Protein AF-A0A8K0EUA9-F1 (afdb_monomer)

Sequence (71 aa):
MSGSWGIGCLASDVTKARQELEKLKKDTGYLEPDRGNLDDPNIEWKYGKPDYTMVNLEYMKITTDSAQVVQ

Organism: Branchiostoma lanceolatum (NCBI:txid7740)

Structure (mmCIF, N/CA/C/O backbone):
data_AF-A0A8K0EUA9-F1
#
_entry.id   AF-A0A8K0EUA9-F1
#
loop_
_atom_site.group_PDB
_atom_site.id
_atom_site.type_symbol
_atom_site.label_atom_id
_atom_site.label_alt_id
_atom_site.label_comp_id
_atom_site.label_asym_id
_atom_site.label_entity_id
_atom_site.label_seq_id
_atom_site.pdbx_PDB_ins_code
_atom_site.Cartn_x
_atom_site.Cartn_y
_atom_site.Cartn_z
_atom_site.occupancy
_atom_site.B_iso_or_equiv
_atom_site.auth_seq_id
_atom_site.auth_comp_id
_atom_site.auth_asym_id
_atom_site.auth_atom_id
_atom_site.pdbx_PDB_model_num
ATOM 1 N N . MET A 1 1 ? 28.108 25.839 6.583 1.00 38.84 1 MET A N 1
ATOM 2 C CA . MET A 1 1 ? 26.654 25.640 6.407 1.00 38.84 1 MET A CA 1
ATOM 3 C C . MET A 1 1 ? 26.455 24.295 5.728 1.00 38.84 1 MET A C 1
ATOM 5 O O . MET A 1 1 ? 26.526 24.204 4.512 1.00 38.84 1 MET A O 1
ATOM 9 N N . SER A 1 2 ? 26.354 23.227 6.515 1.00 43.03 2 SER A N 1
ATOM 10 C CA . SER A 1 2 ? 26.117 21.867 6.031 1.00 43.03 2 SER A CA 1
ATOM 11 C C . SER A 1 2 ? 24.637 21.724 5.685 1.00 43.03 2 SER A C 1
ATOM 13 O O . SER A 1 2 ? 23.794 21.569 6.564 1.00 43.03 2 SER A O 1
ATOM 15 N N . GLY A 1 3 ? 24.314 21.828 4.396 1.00 42.66 3 GLY A N 1
ATOM 16 C CA . GLY A 1 3 ? 22.995 21.473 3.887 1.00 42.66 3 GLY A CA 1
ATOM 17 C C . GLY A 1 3 ? 22.811 19.963 3.983 1.00 42.66 3 GLY A C 1
ATOM 18 O O . GLY A 1 3 ? 23.270 19.230 3.113 1.00 42.66 3 GLY A O 1
ATOM 19 N N . SER A 1 4 ? 22.180 19.505 5.063 1.00 48.84 4 SER A N 1
ATOM 20 C CA . SER A 1 4 ? 21.667 18.142 5.176 1.00 48.84 4 SER A CA 1
ATOM 21 C C . SER A 1 4 ? 20.417 18.043 4.303 1.00 48.84 4 SER A C 1
ATOM 23 O O . SER A 1 4 ? 19.324 18.433 4.712 1.00 48.84 4 SER A O 1
ATOM 25 N N . TRP A 1 5 ? 20.590 17.594 3.062 1.00 46.09 5 TRP A N 1
ATOM 26 C CA . TRP A 1 5 ? 19.478 17.2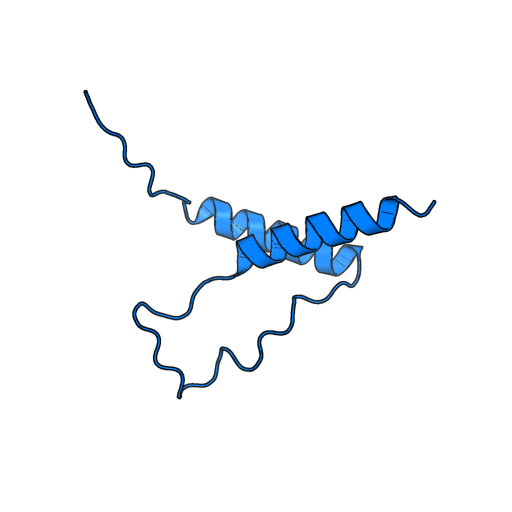12 2.199 1.00 46.09 5 TRP A CA 1
ATOM 27 C C . TRP A 1 5 ? 18.941 15.885 2.731 1.00 46.09 5 TRP A C 1
ATOM 29 O O . TRP A 1 5 ? 19.483 14.821 2.442 1.00 46.09 5 TRP A O 1
ATOM 39 N N . GLY A 1 6 ? 17.927 15.967 3.592 1.00 46.44 6 GLY A N 1
ATOM 40 C CA . GLY A 1 6 ? 17.244 14.816 4.172 1.00 46.44 6 GLY A CA 1
ATOM 41 C C . GLY A 1 6 ? 16.504 14.014 3.105 1.00 46.44 6 GLY A C 1
ATOM 42 O O . GLY A 1 6 ? 15.301 14.164 2.937 1.00 46.44 6 GLY A O 1
ATOM 43 N N . ILE A 1 7 ? 17.225 13.156 2.386 1.00 51.66 7 ILE A N 1
ATOM 44 C CA . ILE A 1 7 ? 16.662 12.078 1.574 1.00 51.66 7 ILE A CA 1
ATOM 45 C C . ILE A 1 7 ? 16.949 10.795 2.343 1.00 51.66 7 ILE A C 1
ATOM 47 O O . ILE A 1 7 ? 17.988 10.162 2.187 1.00 51.66 7 ILE A O 1
ATOM 51 N N . GLY A 1 8 ? 16.051 10.468 3.261 1.00 48.97 8 GLY A N 1
ATOM 52 C CA . GLY A 1 8 ? 16.22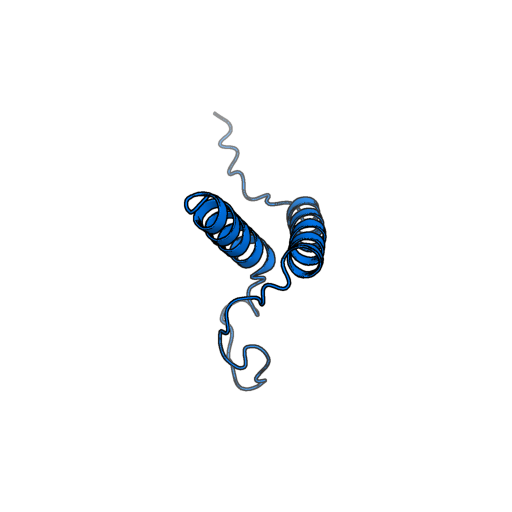4 9.338 4.158 1.00 48.97 8 GLY A CA 1
ATOM 53 C C . GLY A 1 8 ? 14.919 8.966 4.833 1.00 48.97 8 GLY A C 1
ATOM 54 O O . GLY A 1 8 ? 14.876 8.874 6.051 1.00 48.97 8 GLY A O 1
ATOM 55 N N . CYS A 1 9 ? 13.854 8.758 4.052 1.00 53.62 9 CYS A N 1
ATOM 56 C CA . CYS A 1 9 ? 12.785 7.861 4.489 1.00 53.62 9 CYS A CA 1
ATOM 57 C C . CYS A 1 9 ? 13.419 6.464 4.507 1.00 53.62 9 CYS A C 1
ATOM 59 O O . CYS A 1 9 ? 13.517 5.784 3.485 1.00 53.62 9 CYS A O 1
ATOM 61 N N . LEU A 1 10 ? 14.033 6.133 5.640 1.00 60.72 10 LEU A N 1
ATOM 62 C CA . LEU A 1 10 ? 14.802 4.916 5.848 1.00 60.72 10 LEU A CA 1
ATOM 63 C C . LEU A 1 10 ? 13.846 3.733 5.696 1.00 60.72 10 LEU A C 1
ATOM 65 O O . LEU A 1 10 ? 12.696 3.808 6.116 1.00 60.72 10 LEU A O 1
ATOM 69 N N . ALA A 1 11 ? 14.298 2.618 5.129 1.00 67.25 11 ALA A N 1
ATOM 70 C CA . ALA A 1 11 ? 13.483 1.410 4.942 1.00 67.25 11 ALA A CA 1
ATOM 71 C C . ALA A 1 11 ? 12.715 0.951 6.213 1.00 67.25 11 ALA A C 1
ATOM 73 O O . ALA A 1 11 ? 11.704 0.249 6.120 1.00 67.25 11 ALA A O 1
ATOM 74 N N . SER A 1 12 ? 13.160 1.385 7.400 1.00 77.81 12 SER A N 1
ATOM 75 C CA . SER A 1 12 ? 12.454 1.238 8.675 1.00 77.81 12 SER A CA 1
ATOM 76 C C . SER A 1 12 ? 11.058 1.859 8.685 1.00 77.81 12 SER A C 1
ATOM 78 O O . SER A 1 12 ? 10.142 1.268 9.253 1.00 77.81 12 SER A O 1
ATOM 80 N N . ASP A 1 13 ? 10.879 3.022 8.067 1.00 82.81 13 ASP A N 1
ATOM 81 C CA . ASP A 1 13 ? 9.621 3.770 8.095 1.00 82.81 13 ASP A CA 1
ATOM 82 C C . ASP A 1 13 ? 8.592 3.112 7.181 1.00 82.81 13 ASP A C 1
ATOM 84 O O . ASP A 1 13 ? 7.448 2.915 7.581 1.00 82.81 13 ASP A O 1
ATOM 88 N N . VAL A 1 14 ? 9.028 2.631 6.013 1.00 86.19 14 VAL A N 1
ATOM 89 C CA . VAL A 1 14 ? 8.190 1.826 5.111 1.00 86.19 14 VAL A CA 1
ATOM 90 C C . VAL A 1 14 ? 7.778 0.509 5.774 1.00 86.19 14 VAL A C 1
ATOM 92 O O . VAL A 1 14 ? 6.623 0.098 5.678 1.00 86.19 14 V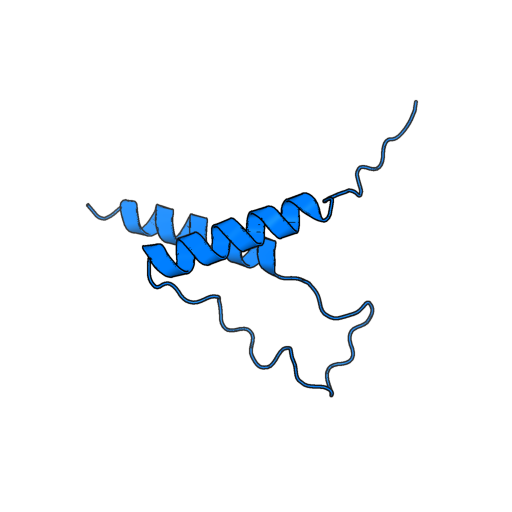AL A O 1
ATOM 95 N N . THR A 1 15 ? 8.691 -0.140 6.504 1.00 89.88 15 THR A N 1
ATOM 96 C CA . THR A 1 15 ? 8.387 -1.387 7.228 1.00 89.88 15 THR A CA 1
ATOM 97 C C . THR A 1 15 ? 7.338 -1.163 8.316 1.00 89.88 15 THR A C 1
ATOM 99 O O . THR A 1 15 ? 6.374 -1.925 8.407 1.00 89.88 15 THR A O 1
ATOM 102 N N . LYS A 1 16 ? 7.485 -0.099 9.116 1.00 92.00 16 LYS A N 1
ATOM 103 C CA . LYS A 1 16 ? 6.490 0.284 10.129 1.00 92.00 16 LYS A CA 1
ATOM 104 C C . LYS A 1 16 ? 5.153 0.634 9.485 1.00 92.00 16 LYS A C 1
ATOM 106 O O . LYS A 1 16 ? 4.122 0.145 9.937 1.00 92.00 16 LYS A O 1
ATOM 111 N N . ALA A 1 17 ? 5.176 1.408 8.400 1.00 91.50 17 ALA A N 1
ATOM 112 C CA . ALA A 1 17 ? 3.970 1.782 7.678 1.00 91.50 17 ALA A CA 1
ATOM 113 C C . ALA A 1 17 ? 3.224 0.550 7.148 1.00 91.50 17 ALA A C 1
ATOM 115 O O . ALA A 1 17 ? 2.003 0.485 7.234 1.00 91.50 17 ALA A O 1
ATOM 116 N N . ARG A 1 18 ? 3.953 -0.471 6.678 1.00 93.38 18 ARG A N 1
ATOM 117 C CA . ARG A 1 18 ? 3.363 -1.741 6.240 1.00 93.38 18 ARG A CA 1
ATOM 118 C C . ARG A 1 18 ? 2.702 -2.497 7.388 1.00 93.38 18 ARG A C 1
ATOM 120 O O . ARG A 1 18 ? 1.600 -3.005 7.223 1.00 93.38 18 ARG A O 1
ATOM 127 N N . GLN A 1 19 ? 3.355 -2.564 8.548 1.00 94.31 19 GLN A N 1
ATOM 128 C CA . GLN A 1 19 ? 2.779 -3.201 9.736 1.00 94.31 19 GLN A CA 1
ATOM 129 C C . GLN A 1 19 ? 1.500 -2.493 10.195 1.00 94.31 19 GLN A C 1
ATOM 131 O O . GLN A 1 19 ? 0.518 -3.152 10.531 1.00 94.31 19 GLN A O 1
ATOM 136 N N . GLU A 1 20 ? 1.503 -1.160 10.188 1.00 93.31 20 GLU A N 1
ATOM 137 C CA . GLU A 1 20 ? 0.340 -0.360 10.568 1.00 93.31 20 GLU A CA 1
ATOM 138 C C . GLU A 1 20 ? -0.805 -0.501 9.556 1.00 93.31 20 GLU A C 1
ATOM 140 O O . GLU A 1 20 ? -1.951 -0.690 9.956 1.00 93.31 20 GLU A O 1
ATOM 145 N N . LEU A 1 21 ? -0.494 -0.506 8.257 1.00 92.00 21 LEU A N 1
ATOM 146 C CA . LEU A 1 21 ? -1.468 -0.719 7.187 1.00 92.00 21 LEU A CA 1
ATOM 147 C C . LEU A 1 21 ? -2.155 -2.085 7.315 1.00 92.00 21 LEU A C 1
ATOM 149 O O . LEU A 1 21 ? -3.379 -2.175 7.260 1.00 92.00 21 LEU A O 1
ATOM 153 N N . GLU A 1 22 ? -1.382 -3.148 7.546 1.00 93.06 22 GLU A N 1
ATOM 154 C CA . GLU A 1 22 ? -1.921 -4.497 7.750 1.00 93.06 22 GLU A CA 1
ATOM 155 C C . GLU A 1 22 ? -2.768 -4.609 9.020 1.00 93.06 22 GLU A C 1
ATOM 157 O O . GLU A 1 22 ? -3.745 -5.358 9.048 1.00 93.06 22 GLU A O 1
ATOM 162 N N . LYS A 1 23 ? -2.427 -3.856 10.071 1.00 92.75 23 LYS A N 1
AT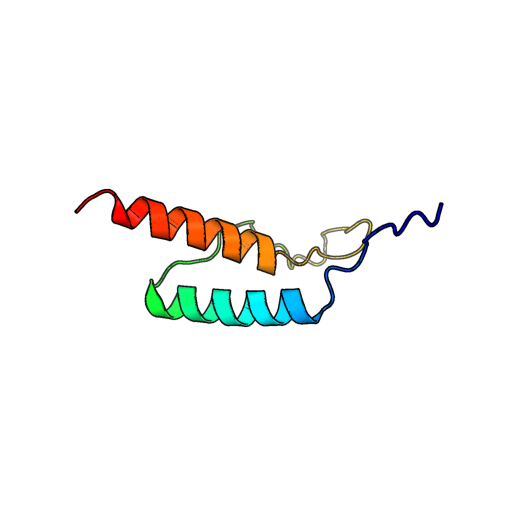OM 163 C CA . LYS A 1 23 ? -3.257 -3.768 11.273 1.00 92.75 23 LYS A CA 1
ATOM 164 C C . LYS A 1 23 ? -4.588 -3.075 10.966 1.00 92.75 23 LYS A C 1
ATOM 166 O O . LYS A 1 23 ? -5.634 -3.638 11.264 1.00 92.75 23 LYS A O 1
ATOM 171 N N . LEU A 1 24 ? -4.557 -1.912 10.314 1.00 90.00 24 LEU A N 1
ATOM 172 C CA . LEU A 1 24 ? -5.768 -1.166 9.956 1.00 90.00 24 LEU A CA 1
ATOM 173 C C . LEU A 1 24 ? -6.700 -1.986 9.065 1.00 90.00 24 LEU A C 1
ATOM 175 O O . LEU A 1 24 ? -7.887 -2.067 9.352 1.00 90.00 24 LEU A O 1
ATOM 179 N N . LYS A 1 25 ? -6.165 -2.671 8.049 1.00 90.50 25 LYS A N 1
ATOM 180 C CA . LYS A 1 25 ? -6.942 -3.568 7.176 1.00 90.50 25 LYS A CA 1
ATOM 181 C C . LYS A 1 25 ? -7.682 -4.652 7.961 1.00 90.50 25 LYS A C 1
ATOM 183 O O . LYS A 1 25 ? -8.825 -4.962 7.640 1.00 90.50 25 LYS A O 1
ATOM 188 N N . LYS A 1 26 ? -7.044 -5.223 8.988 1.00 90.38 26 LYS A N 1
ATOM 189 C CA . LYS A 1 26 ? -7.663 -6.234 9.860 1.00 90.38 26 LYS A CA 1
ATOM 190 C C . LYS A 1 26 ? -8.716 -5.637 10.787 1.00 90.38 26 LYS A C 1
ATOM 192 O O . LYS A 1 26 ? -9.756 -6.259 10.973 1.00 90.38 26 LYS A O 1
ATOM 197 N N . ASP A 1 27 ? -8.443 -4.463 11.346 1.00 89.00 27 ASP A N 1
ATOM 198 C CA . ASP A 1 27 ? -9.304 -3.828 12.345 1.00 89.00 27 ASP A CA 1
ATOM 199 C C . ASP A 1 27 ? -10.569 -3.219 11.709 1.00 89.00 27 ASP A C 1
ATOM 201 O O . ASP A 1 27 ? -11.651 -3.311 12.287 1.00 89.00 27 ASP A O 1
ATOM 205 N N . THR A 1 28 ? -10.459 -2.621 10.517 1.00 85.81 28 THR A N 1
ATOM 206 C CA . THR A 1 28 ? -11.572 -1.917 9.850 1.00 85.81 28 THR A CA 1
ATOM 207 C C . THR A 1 28 ? -12.224 -2.713 8.722 1.00 85.81 28 THR A C 1
ATOM 209 O O . THR A 1 28 ? -13.341 -2.397 8.314 1.00 85.81 28 THR A O 1
ATOM 212 N N . GLY A 1 29 ? -11.535 -3.722 8.178 1.00 85.62 29 GLY A N 1
ATOM 213 C CA . GLY A 1 29 ? -11.955 -4.414 6.958 1.00 85.62 29 GLY A CA 1
ATOM 214 C C . GLY A 1 29 ? -11.824 -3.567 5.685 1.00 85.62 29 GLY A C 1
ATOM 215 O O . GLY A 1 29 ? -12.353 -3.954 4.643 1.00 85.62 29 GLY A O 1
ATOM 216 N N . TYR A 1 30 ? -11.152 -2.411 5.743 1.00 85.38 30 TYR A N 1
ATOM 217 C CA . TYR A 1 30 ? -10.961 -1.556 4.575 1.00 85.38 30 TYR A CA 1
ATOM 218 C C . TYR A 1 30 ? -10.002 -2.170 3.562 1.00 85.38 30 TYR A C 1
ATOM 220 O O . TYR A 1 30 ? -9.013 -2.824 3.897 1.00 85.38 30 TYR A O 1
ATOM 228 N N . LEU A 1 31 ? -10.298 -1.903 2.294 1.00 86.62 31 LEU A N 1
ATOM 229 C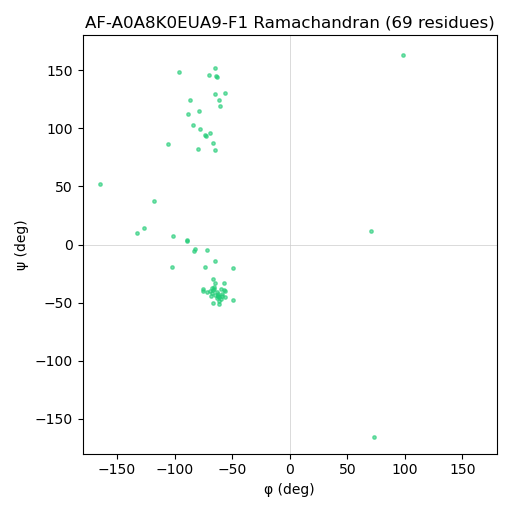 CA . LEU A 1 31 ? -9.446 -2.258 1.173 1.00 86.62 31 LEU A CA 1
ATOM 230 C C . LEU A 1 31 ? -8.580 -1.063 0.789 1.00 86.62 31 LEU A C 1
ATOM 232 O O . LEU A 1 31 ? -8.969 0.095 0.945 1.00 86.62 31 LEU A O 1
ATOM 236 N N . GLU A 1 32 ? -7.382 -1.353 0.294 1.00 88.62 32 GLU A N 1
ATOM 237 C CA . GLU A 1 32 ? -6.537 -0.326 -0.303 1.00 88.62 32 GLU A CA 1
ATOM 238 C C . GLU A 1 32 ? -7.200 0.227 -1.576 1.00 88.62 32 GLU A C 1
ATOM 240 O O . GLU A 1 32 ? -7.944 -0.501 -2.238 1.00 88.62 32 GLU A O 1
ATOM 245 N N . PRO A 1 33 ? -6.932 1.492 -1.947 1.00 88.38 33 PRO A N 1
ATOM 246 C CA . PRO A 1 33 ? -7.472 2.068 -3.171 1.00 88.38 33 PRO A CA 1
ATOM 247 C C . PRO A 1 33 ? -7.097 1.242 -4.400 1.00 88.38 33 PRO A C 1
ATOM 249 O O . PRO A 1 33 ? -5.912 0.955 -4.617 1.00 88.38 33 PRO A O 1
ATOM 252 N N . ASP A 1 34 ? -8.098 0.924 -5.220 1.00 89.56 34 ASP A N 1
ATOM 253 C CA . ASP A 1 34 ? -7.872 0.322 -6.528 1.00 89.56 34 ASP A CA 1
ATOM 254 C C . ASP A 1 34 ? -7.132 1.315 -7.435 1.00 89.56 34 ASP A C 1
ATOM 256 O O . ASP A 1 34 ? -7.495 2.488 -7.553 1.00 89.56 34 ASP A O 1
ATOM 260 N N . ARG A 1 35 ? -6.051 0.834 -8.046 1.00 88.50 35 ARG A N 1
ATOM 261 C CA . ARG A 1 35 ? -5.188 1.584 -8.970 1.00 88.50 35 ARG A CA 1
ATOM 262 C C . ARG A 1 35 ? -5.014 0.848 -10.299 1.00 88.50 35 ARG A C 1
ATOM 264 O O . ARG A 1 35 ? -4.121 1.191 -11.072 1.00 88.50 35 ARG A O 1
ATOM 271 N N . GLY A 1 36 ? -5.844 -0.161 -10.559 1.00 90.56 36 GLY A N 1
ATOM 272 C CA . GLY A 1 36 ? -5.700 -1.070 -11.685 1.00 90.56 36 GLY A CA 1
ATOM 273 C C . GLY A 1 36 ? -4.544 -2.057 -11.509 1.00 90.56 36 GLY A C 1
ATOM 274 O O . GLY A 1 36 ? -3.988 -2.234 -10.422 1.00 90.56 36 GLY A O 1
ATOM 275 N N . ASN A 1 37 ? -4.171 -2.717 -12.607 1.00 91.25 37 ASN A N 1
ATOM 276 C CA . ASN A 1 37 ? -3.114 -3.724 -12.609 1.00 91.25 37 ASN A CA 1
ATOM 277 C C . ASN A 1 37 ? -1.716 -3.084 -12.646 1.00 91.25 37 ASN A C 1
ATOM 279 O O . ASN A 1 37 ? -1.092 -2.987 -13.699 1.00 91.25 37 ASN A O 1
ATOM 283 N N . LEU A 1 38 ? -1.208 -2.664 -11.486 1.00 90.75 38 LEU A N 1
ATOM 284 C CA . LEU A 1 38 ? 0.149 -2.111 -11.357 1.00 90.75 38 LEU A CA 1
ATOM 285 C C . LEU A 1 38 ? 1.269 -3.161 -11.506 1.00 90.75 38 LEU A C 1
ATOM 287 O O . LEU A 1 38 ? 2.445 -2.799 -11.453 1.00 90.75 38 LEU A O 1
ATOM 291 N N . ASP A 1 39 ? 0.917 -4.441 -11.636 1.00 89.88 39 ASP A N 1
ATOM 292 C CA . ASP A 1 39 ? 1.828 -5.570 -11.857 1.00 89.88 39 ASP A CA 1
ATOM 293 C C . ASP A 1 39 ? 1.855 -6.026 -13.324 1.00 89.88 39 ASP A C 1
ATOM 295 O O . ASP A 1 39 ? 2.470 -7.042 -13.647 1.00 89.88 39 ASP A O 1
ATOM 299 N N . ASP A 1 40 ? 1.204 -5.281 -14.225 1.00 92.50 40 ASP A N 1
ATOM 300 C CA . ASP A 1 40 ? 1.276 -5.543 -15.659 1.00 92.50 40 ASP A CA 1
ATOM 301 C C . ASP A 1 40 ? 2.738 -5.415 -16.142 1.00 92.50 40 ASP A C 1
ATOM 303 O O . ASP A 1 40 ? 3.335 -4.337 -16.022 1.00 92.50 40 ASP A O 1
ATOM 307 N N . PRO A 1 41 ? 3.333 -6.490 -16.698 1.00 92.25 41 PRO A N 1
ATOM 308 C CA . PRO A 1 41 ? 4.716 -6.472 -17.170 1.00 92.25 41 PRO A CA 1
ATOM 309 C C . PRO A 1 41 ? 4.939 -5.518 -18.352 1.00 92.25 41 PRO A C 1
ATOM 311 O O . PRO A 1 41 ? 6.087 -5.211 -18.665 1.00 92.25 41 PRO A O 1
ATOM 314 N N . ASN A 1 42 ? 3.871 -5.047 -19.003 1.00 94.88 42 ASN A N 1
ATOM 315 C CA . ASN A 1 42 ? 3.943 -4.079 -20.095 1.00 94.88 42 ASN A CA 1
ATOM 316 C C . ASN A 1 42 ? 4.056 -2.626 -19.600 1.00 94.88 42 ASN A C 1
ATOM 318 O O . ASN A 1 42 ? 4.190 -1.716 -20.419 1.00 94.88 42 ASN A O 1
ATOM 322 N N . ILE A 1 43 ? 3.991 -2.376 -18.286 1.00 93.88 43 ILE A N 1
ATOM 323 C CA . ILE A 1 43 ? 4.186 -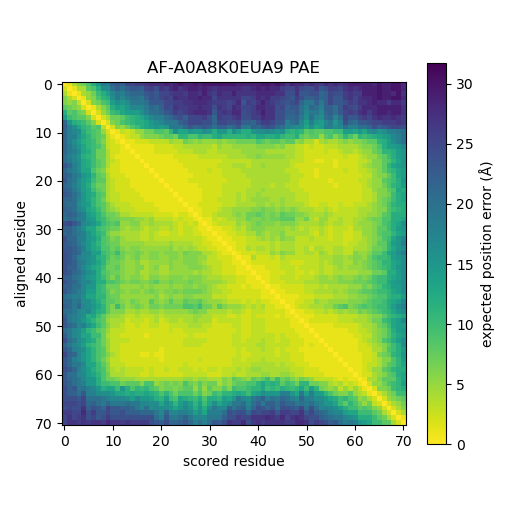1.031 -17.737 1.00 93.88 43 ILE A CA 1
ATOM 324 C C . ILE A 1 43 ? 5.681 -0.706 -17.684 1.00 93.88 43 ILE A C 1
ATOM 326 O O . ILE A 1 43 ? 6.444 -1.268 -16.895 1.00 93.88 43 ILE A O 1
ATOM 330 N N . GLU A 1 44 ? 6.089 0.282 -18.476 1.00 95.00 44 GLU A N 1
ATOM 331 C CA . GLU A 1 44 ? 7.441 0.832 -18.441 1.00 95.00 44 GLU A CA 1
ATOM 332 C C . GLU A 1 44 ? 7.580 1.895 -17.341 1.00 95.00 44 GLU A C 1
ATOM 334 O O . GLU A 1 44 ? 7.164 3.048 -17.475 1.00 95.00 44 GLU A O 1
ATOM 339 N N . TRP A 1 45 ? 8.208 1.517 -16.229 1.00 92.81 45 TRP A N 1
ATOM 340 C CA . TRP A 1 45 ? 8.512 2.443 -15.141 1.00 92.81 45 TRP A CA 1
ATOM 341 C C . TRP A 1 45 ? 9.846 3.155 -15.371 1.00 92.81 45 TRP A C 1
ATOM 343 O O . TRP A 1 45 ? 10.893 2.515 -15.430 1.00 92.81 45 TRP A O 1
ATOM 353 N N . LYS A 1 46 ? 9.846 4.493 -15.368 1.00 93.12 46 LYS A N 1
ATOM 354 C CA . LYS A 1 46 ? 11.072 5.298 -15.541 1.00 93.12 46 LYS A CA 1
ATOM 355 C C . LYS A 1 46 ? 12.169 5.004 -14.502 1.00 93.12 46 LYS A C 1
ATOM 357 O O . LYS A 1 46 ? 13.349 5.109 -14.820 1.00 93.12 46 LYS A O 1
ATOM 362 N N . TYR A 1 47 ? 11.782 4.669 -13.268 1.00 90.69 47 TYR A N 1
ATOM 363 C CA . TYR A 1 47 ? 12.697 4.448 -12.136 1.00 90.69 47 TYR A CA 1
ATOM 364 C C . TYR A 1 47 ? 12.399 3.155 -11.348 1.00 90.69 47 TYR A C 1
ATOM 366 O O . TYR A 1 47 ? 12.961 2.951 -10.276 1.00 90.69 47 TYR A O 1
ATOM 374 N N . GLY A 1 48 ? 11.518 2.289 -11.864 1.00 91.00 48 GLY A N 1
ATOM 375 C CA . GLY A 1 48 ? 10.95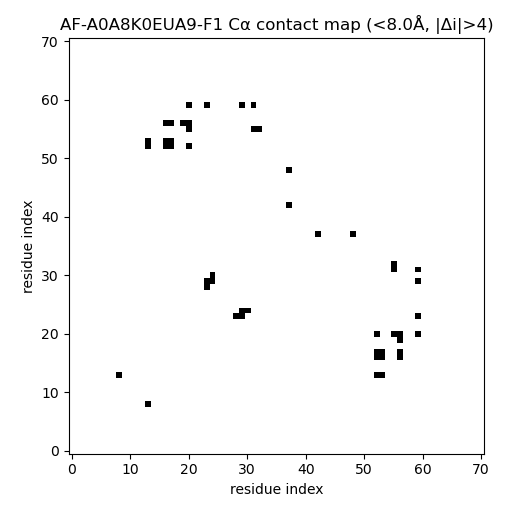6 1.136 -11.146 1.00 91.00 48 GLY A CA 1
ATOM 376 C C . GLY A 1 48 ? 9.561 1.395 -10.560 1.00 91.00 48 GLY A C 1
ATOM 377 O O . GLY A 1 48 ? 9.120 2.543 -10.461 1.00 91.00 48 GLY A O 1
ATOM 378 N N . LYS A 1 49 ? 8.851 0.314 -10.204 1.00 91.62 49 LYS A N 1
ATOM 379 C CA . LYS A 1 49 ? 7.503 0.376 -9.618 1.00 91.62 49 LYS A CA 1
ATOM 380 C C . LYS A 1 49 ? 7.547 1.132 -8.276 1.00 91.62 49 LYS A C 1
ATOM 382 O O . LYS A 1 49 ? 8.304 0.722 -7.394 1.00 91.62 49 LYS A O 1
ATOM 387 N N . PRO A 1 50 ? 6.752 2.199 -8.088 1.00 90.38 50 PRO A N 1
ATOM 388 C CA . PRO A 1 50 ? 6.685 2.919 -6.820 1.00 90.38 50 PRO A CA 1
ATOM 389 C C . PRO A 1 50 ? 6.135 2.050 -5.680 1.00 90.38 50 PRO A C 1
ATOM 391 O O . PRO A 1 50 ? 5.220 1.251 -5.885 1.00 90.38 50 PRO A O 1
ATOM 394 N N . ASP A 1 51 ? 6.646 2.252 -4.462 1.00 91.00 51 ASP A N 1
ATOM 395 C CA . ASP A 1 51 ? 6.060 1.677 -3.246 1.00 91.00 51 ASP A CA 1
ATOM 396 C C . ASP A 1 51 ? 4.990 2.625 -2.680 1.00 91.00 51 ASP A C 1
ATOM 398 O O . ASP A 1 51 ? 5.289 3.721 -2.200 1.00 91.00 51 ASP A O 1
ATOM 402 N N . TYR A 1 52 ? 3.729 2.194 -2.728 1.00 91.88 52 TYR A N 1
ATOM 403 C CA . TYR A 1 52 ? 2.577 2.974 -2.270 1.00 91.88 52 TYR A CA 1
ATOM 404 C C . TYR A 1 52 ? 2.237 2.781 -0.786 1.00 91.88 52 TYR A C 1
ATOM 406 O O . TYR A 1 52 ? 1.264 3.374 -0.320 1.00 91.88 52 TYR A O 1
ATOM 414 N N . THR A 1 53 ? 3.021 2.007 -0.025 1.00 92.00 53 THR A N 1
ATOM 415 C CA . THR A 1 53 ? 2.722 1.65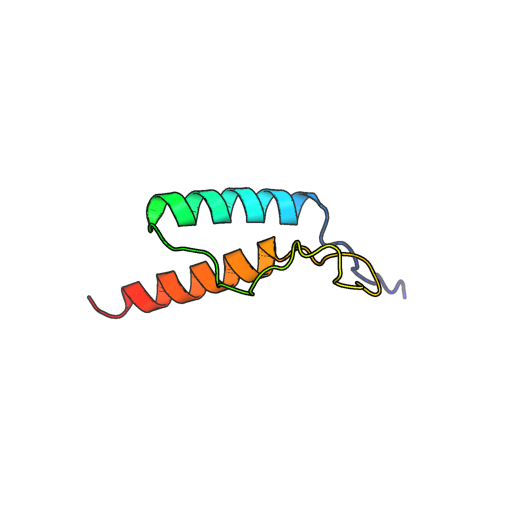5 1.378 1.00 92.00 53 THR A CA 1
ATOM 416 C C . THR A 1 53 ? 2.365 2.881 2.230 1.00 92.00 53 THR A C 1
ATOM 418 O O . THR A 1 53 ? 1.351 2.873 2.924 1.00 92.00 53 THR A O 1
ATOM 421 N N . MET A 1 54 ? 3.154 3.960 2.155 1.00 91.19 54 MET A N 1
ATOM 422 C CA . MET A 1 54 ? 2.904 5.167 2.959 1.00 91.19 54 MET A CA 1
ATOM 423 C C . MET A 1 54 ? 1.640 5.915 2.524 1.00 91.19 54 MET A C 1
ATOM 425 O O . MET A 1 54 ? 0.870 6.368 3.364 1.00 91.19 54 MET A O 1
ATOM 429 N N . VAL A 1 55 ? 1.400 6.009 1.214 1.00 91.38 55 VAL A N 1
ATOM 430 C CA . VAL A 1 55 ? 0.211 6.681 0.668 1.00 91.38 55 VAL A CA 1
ATOM 431 C C . VAL A 1 55 ? -1.058 5.908 1.033 1.00 91.38 55 VAL A C 1
ATOM 433 O O . VAL A 1 55 ? -2.070 6.512 1.375 1.00 91.38 55 VAL A O 1
ATOM 436 N N . ASN A 1 56 ? -1.001 4.574 1.001 1.00 92.38 56 ASN A N 1
ATOM 437 C CA . ASN A 1 56 ? -2.099 3.712 1.434 1.00 92.38 56 ASN A CA 1
ATOM 438 C C . ASN A 1 56 ? -2.429 3.911 2.910 1.00 92.38 56 ASN A C 1
ATOM 440 O O . ASN A 1 56 ? -3.599 4.033 3.265 1.00 92.38 56 ASN A O 1
ATOM 444 N N . LEU A 1 57 ? -1.398 3.965 3.754 1.00 91.81 57 LEU A N 1
ATOM 445 C CA . LEU A 1 57 ? -1.570 4.158 5.185 1.00 91.81 57 LEU A CA 1
ATOM 446 C C . LEU A 1 57 ? -2.255 5.492 5.487 1.00 91.81 57 LEU A C 1
ATOM 448 O O . LEU A 1 57 ? -3.231 5.520 6.232 1.00 91.81 57 LEU A O 1
ATOM 452 N N . GLU A 1 58 ? -1.778 6.577 4.878 1.00 90.62 58 GLU A N 1
ATOM 453 C CA . GLU A 1 58 ? -2.343 7.911 5.085 1.00 90.62 58 GLU A CA 1
ATOM 454 C C . GLU A 1 58 ? -3.802 7.992 4.617 1.00 90.62 58 GLU A C 1
ATOM 456 O O . GLU A 1 58 ? -4.669 8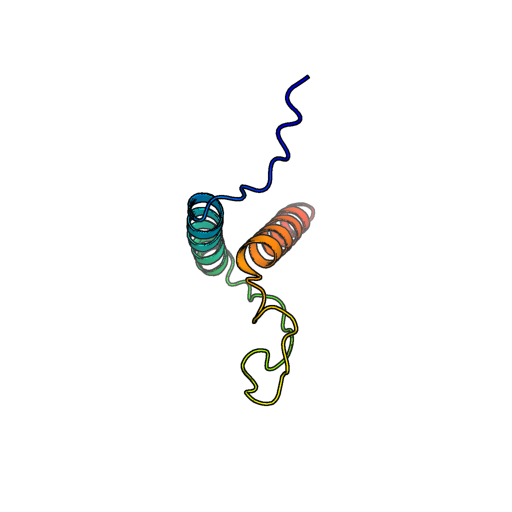.480 5.340 1.00 90.62 58 GLU A O 1
ATOM 461 N N . TYR A 1 59 ? -4.102 7.428 3.442 1.00 89.44 59 TYR A N 1
ATOM 462 C CA . TYR A 1 59 ? -5.470 7.343 2.931 1.00 89.44 59 TYR A CA 1
ATOM 463 C C . TYR A 1 59 ? -6.407 6.625 3.912 1.00 89.44 59 TYR A C 1
ATOM 465 O O . TYR A 1 59 ? -7.515 7.096 4.187 1.00 89.44 59 TYR A O 1
ATOM 473 N N . MET A 1 60 ? -5.964 5.493 4.465 1.00 88.19 60 MET A N 1
ATOM 474 C CA . MET A 1 60 ? -6.759 4.725 5.423 1.00 88.19 60 MET A CA 1
ATOM 475 C C . MET A 1 60 ? -6.961 5.463 6.746 1.00 88.19 60 MET A C 1
ATOM 477 O O . MET A 1 60 ? -8.059 5.394 7.300 1.00 88.19 60 MET A O 1
ATOM 481 N N . LYS A 1 61 ? -5.954 6.194 7.237 1.00 87.38 61 LYS A N 1
ATOM 482 C CA . LYS A 1 61 ? -6.071 7.012 8.456 1.00 87.38 61 LYS A CA 1
ATOM 483 C C . LYS A 1 61 ? -7.127 8.101 8.299 1.00 87.38 61 LYS A C 1
ATOM 485 O O . LYS A 1 61 ? -8.073 8.139 9.077 1.00 87.38 61 LYS A O 1
ATOM 490 N N . ILE A 1 62 ? -7.049 8.882 7.220 1.00 83.38 62 ILE A N 1
ATOM 491 C CA . ILE A 1 62 ? -8.030 9.938 6.917 1.00 83.38 62 ILE A CA 1
ATOM 492 C C . ILE A 1 62 ? -9.446 9.359 6.787 1.00 83.38 62 ILE A C 1
ATOM 494 O O . ILE A 1 62 ? -10.411 9.928 7.302 1.00 83.38 62 ILE A O 1
ATOM 498 N N . THR A 1 63 ? -9.580 8.214 6.112 1.00 74.81 63 THR A N 1
ATOM 499 C CA . THR A 1 63 ? -10.878 7.546 5.926 1.00 74.81 63 THR A CA 1
ATOM 500 C C . THR A 1 63 ? -11.451 7.047 7.256 1.00 74.81 63 THR A C 1
ATOM 502 O O . THR A 1 63 ? -12.651 7.174 7.495 1.00 74.81 63 THR A O 1
ATOM 505 N N . THR A 1 64 ? -10.597 6.533 8.145 1.00 71.19 64 THR A N 1
ATOM 506 C CA . THR A 1 64 ? -10.990 6.063 9.484 1.00 71.19 64 THR A CA 1
ATOM 507 C C . THR A 1 64 ? -11.417 7.226 10.380 1.00 71.19 64 THR A C 1
ATOM 509 O O . THR A 1 64 ? -12.466 7.145 11.018 1.00 71.19 64 THR A O 1
ATOM 512 N N . ASP A 1 65 ? -10.675 8.334 10.374 1.00 64.62 65 ASP A N 1
ATOM 513 C CA . ASP A 1 65 ? -11.008 9.526 11.164 1.00 64.62 65 ASP A CA 1
ATOM 514 C C . ASP A 1 65 ? -12.316 10.173 10.687 1.00 64.62 65 ASP A C 1
ATOM 516 O O . ASP A 1 65 ? -13.140 10.604 11.492 1.00 64.62 65 ASP A O 1
ATOM 520 N N . SER A 1 66 ? -12.566 10.162 9.374 1.00 59.72 66 SER A N 1
ATOM 521 C CA . SER A 1 66 ? -13.820 10.662 8.792 1.00 59.72 66 SER A CA 1
ATOM 522 C C . SER A 1 66 ? -15.035 9.810 9.184 1.00 59.72 66 SER A C 1
ATOM 524 O O . SER A 1 66 ? -16.143 10.334 9.296 1.00 59.72 66 SER A O 1
ATOM 526 N N . ALA A 1 67 ? -14.845 8.508 9.428 1.00 55.31 67 ALA A N 1
ATOM 527 C CA . ALA A 1 67 ? -15.910 7.606 9.869 1.00 55.31 67 ALA A CA 1
ATOM 528 C C . ALA A 1 67 ? -16.315 7.820 11.342 1.00 55.31 67 ALA A C 1
ATOM 530 O O . ALA A 1 67 ? -17.416 7.436 11.733 1.00 55.31 67 ALA A O 1
ATOM 531 N N . GLN A 1 68 ? -15.464 8.457 12.155 1.00 49.59 68 GLN A N 1
ATOM 532 C CA . GLN A 1 68 ? -15.739 8.757 13.568 1.00 49.59 68 GLN A CA 1
ATOM 533 C C . GLN A 1 68 ? -16.570 10.041 13.775 1.00 49.59 68 GLN A C 1
ATOM 535 O O . GLN A 1 68 ? -16.968 10.333 14.897 1.00 49.59 68 GLN A O 1
ATOM 540 N N . VAL A 1 69 ? -16.870 10.808 12.718 1.00 49.84 69 VAL A N 1
ATOM 541 C CA . VAL A 1 69 ? -17.617 12.085 12.809 1.00 49.84 69 VAL A CA 1
ATOM 542 C C . VAL A 1 69 ? -19.144 11.893 12.697 1.00 49.84 69 VAL A C 1
ATOM 544 O O . VAL A 1 69 ? -19.900 12.859 12.724 1.00 49.84 69 VAL A O 1
ATOM 547 N N . VAL A 1 70 ? -19.633 10.649 12.602 1.00 47.25 70 VAL A N 1
ATOM 548 C CA . VAL A 1 70 ? -21.074 10.331 12.473 1.00 47.25 70 VAL A CA 1
ATOM 549 C C . VAL A 1 70 ? -21.594 9.500 13.660 1.00 47.25 70 VAL A C 1
ATOM 551 O O . VAL A 1 70 ? -22.421 8.607 13.482 1.00 47.25 70 VAL A O 1
ATOM 554 N N . GLN A 1 71 ? -21.116 9.774 14.878 1.00 36.59 71 GLN A N 1
ATOM 555 C CA . GLN A 1 71 ? -21.701 9.234 16.116 1.00 36.59 71 GLN A CA 1
ATOM 556 C C . GLN A 1 71 ? -22.289 10.333 16.995 1.00 36.59 71 GLN A C 1
ATOM 558 O O . GLN A 1 71 ? -21.635 11.389 17.139 1.00 36.59 71 GLN A O 1
#

Radius of gyration: 16.01 Å; Cα contacts (8 Å, |Δi|>4): 25; chains: 1; bounding box: 48×32×36 Å

Solvent-accessible surface area (backbone atoms only — not comparable to full-atom values): 4739 Å² total; per-residue (Å²): 135,85,81,78,76,85,82,68,89,45,74,66,56,57,52,51,32,44,55,51,39,56,47,49,33,69,75,70,67,57,75,75,83,86,77,74,76,84,79,48,86,84,64,86,52,95,86,55,84,80,85,55,50,60,62,51,34,53,53,51,50,57,54,53,59,61,64,65,73,79,119

Mean predicted aligned error: 9.17 Å

Nearest PDB structures (foldseek):
  1zke-assembly2_F  TM=4.178E-01  e=2.224E+00  Helicobacter pylori 26695
  4nub-assembly1_A-2  TM=3.212E-01  e=7.986E+00  Escherichia coli K-12
  4liv-assembly1_A-2  TM=3.134E-01  e=8.541E+00  Escherichia coli K-12

Secondary structure (DSSP, 8-state):
----------HHHHHHHHHHHHHHHHHH-PPPPP---TT-TT---SSS----HHHHHHHHHHHHHHHTT--

Foldseek 3Di:
DDPPPPPPPDVVVLVVLQVQLVVLCVVPVDDFDDPDCLVPPPDDDPVDRDDCSNVRSVVSVVVVVVVVVPD

pLDDT: mean 79.66, std 17.86, range [36.59, 95.0]